Protein AF-Q9TV11-F1 (afdb_monomer)

Foldseek 3Di:
DVLLVVVLPDDDPLQQDKFFDLVPPPPPDDLLQSLQQLLVRLVCSLVPPVPNDPSSVVSSVVSCVSSVDHYDDPGPDIDGNNVSSVVVVVVD

Nearest PDB structures (foldseek):
  2b8y-assembly1_A  TM=9.421E-01  e=2.166E-07  Homo sapiens
  3bpn-assembly1_A  TM=9.233E-01  e=3.940E-07  Homo sapiens
  4ydy-assembly1_I  TM=9.083E-01  e=2.752E-07  Homo sapiens
  2cyk-assembly1_A  TM=8.974E-01  e=2.921E-07  Homo sapiens
  1itl-assembly1_A  TM=8.754E-01  e=1.606E-07  Homo sapiens

Secondary structure (DSSP, 8-state):
-HHHHHHHT--STTTT-EEE-GGGS-TT--HHHHHHHHHHHHHHHHHHSS---HHHHHHHHHHHHHH-S--------EEEHHHHHHHHHHH-

Solvent-accessible surface area (backbone atoms only — not comparable to full-atom values): 5341 Å² total; per-residue (Å²): 99,76,62,48,57,60,59,56,72,53,88,52,79,62,37,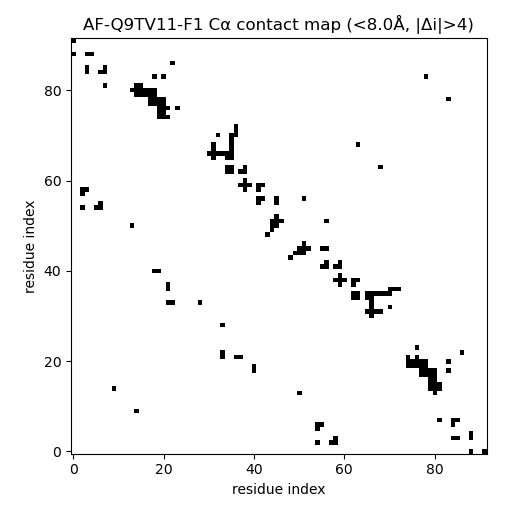65,37,79,36,70,41,64,84,75,56,66,95,83,63,51,67,40,56,47,28,22,45,50,20,52,53,43,50,49,41,46,71,72,64,78,56,61,42,74,58,52,57,48,50,23,54,52,27,41,64,66,21,72,56,88,72,87,83,84,68,80,52,68,38,34,40,42,60,50,45,51,53,52,53,76,76,96

Radius of gyration: 12.02 Å; Cα contacts (8 Å, |Δi|>4): 109; chains: 1; bounding box: 29×23×30 Å

Sequence (92 aa):
IKMLNILTARNDSCMELTVKDVFTAPKNTSDKEIFCRAATVLRQIYTHHNCSNRYLRGLYRNLSSMANKTCSMNEIKKSTLKDFLERLKAIM

InterPro domains:
  IPR001325 Interleukin-4/interleukin-13 [SM00190] (1-92)
  IPR002354 Interleukin-4 [PF00727] (1-92)
  IPR002354 Interleukin-4 [PR00431] (14-29)
  IPR002354 Interleukin-4 [PR00431] (31-49)
  IPR002354 Interleukin-4 [PR00431] (70-84)
  IPR002354 Interleukin-4 [PR00431] (85-92)
  IPR002354 Interleukin-4 [PTHR47401] (1-92)
  IPR009079 Four-helical cytokine-like, core [G3DSA:1.20.1250.10] (1-92)
  IPR009079 Four-helical cytokine-like, core [SSF47266] (1-92)

Mean predicted aligned error: 4.12 Å

pLDDT: mean 88.76, std 6.9, range [65.38, 95.44]

Structure (mmCIF, N/CA/C/O backbone):
data_AF-Q9TV11-F1
#
_entry.id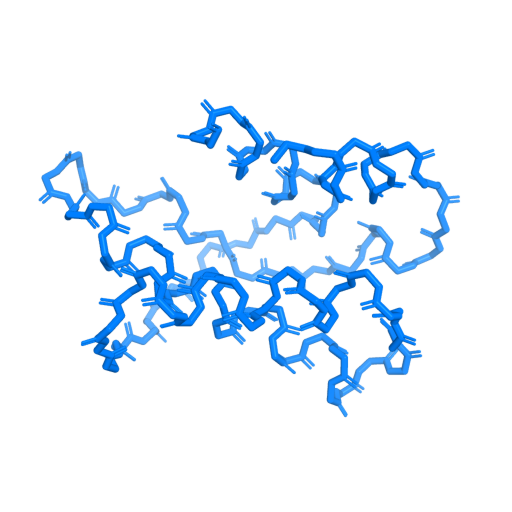   AF-Q9TV11-F1
#
loop_
_atom_site.group_PDB
_atom_site.id
_atom_site.type_symbol
_atom_site.label_atom_id
_atom_site.label_alt_id
_atom_site.label_comp_id
_atom_site.label_asym_id
_atom_site.label_entity_id
_atom_site.label_seq_id
_atom_site.pdbx_PDB_ins_code
_atom_site.Cartn_x
_atom_site.Cartn_y
_atom_site.Cartn_z
_atom_site.occupancy
_atom_site.B_iso_or_equiv
_atom_site.auth_seq_id
_atom_site.auth_comp_id
_atom_site.auth_asym_id
_atom_site.auth_atom_id
_atom_site.pdbx_PDB_model_num
ATOM 1 N N . ILE A 1 1 ? -8.446 -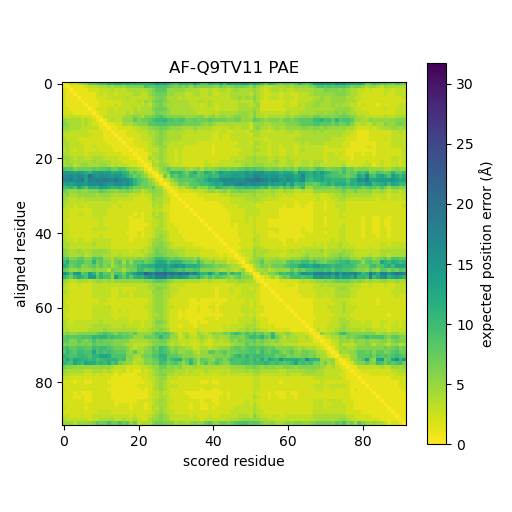6.727 -7.233 1.00 73.44 1 ILE A N 1
ATOM 2 C CA . ILE A 1 1 ? -7.800 -8.045 -7.465 1.00 73.44 1 ILE A CA 1
ATOM 3 C C . ILE A 1 1 ? -6.857 -8.076 -8.687 1.00 73.44 1 ILE A C 1
ATOM 5 O O . ILE A 1 1 ? -5.655 -8.033 -8.471 1.00 73.44 1 ILE A O 1
ATOM 9 N N . LYS A 1 2 ? -7.311 -8.074 -9.959 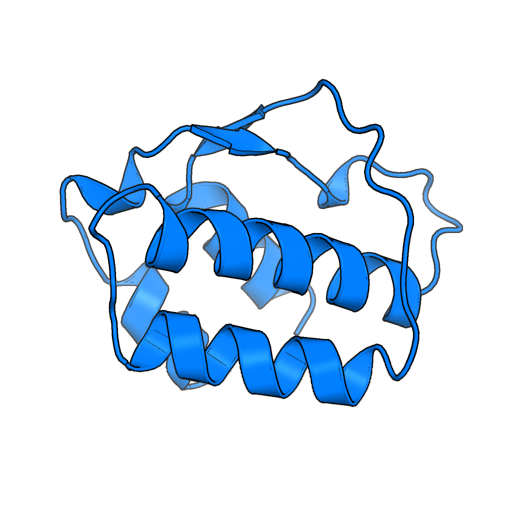1.00 85.25 2 LYS A N 1
ATOM 10 C CA . LYS A 1 2 ? -6.407 -8.269 -11.133 1.00 85.25 2 LYS A CA 1
ATOM 11 C C . LYS 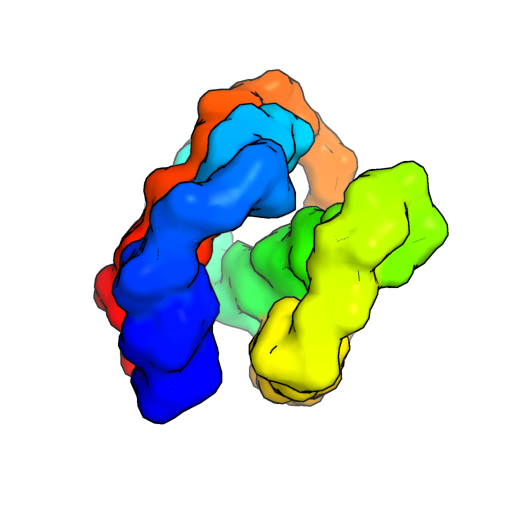A 1 2 ? -5.203 -7.307 -11.205 1.00 85.25 2 LYS A C 1
ATOM 13 O O . LYS A 1 2 ? -4.088 -7.756 -11.441 1.00 85.25 2 LYS A O 1
ATOM 18 N N . MET A 1 3 ? -5.403 -6.003 -10.976 1.00 87.31 3 MET A N 1
ATOM 19 C CA . MET A 1 3 ? -4.293 -5.029 -10.970 1.00 87.31 3 MET A CA 1
ATOM 20 C C . MET A 1 3 ? -3.311 -5.244 -9.816 1.00 87.31 3 MET A C 1
ATOM 22 O O . MET A 1 3 ? -2.113 -5.080 -10.013 1.00 87.31 3 MET A O 1
ATOM 26 N N . LEU A 1 4 ? -3.809 -5.628 -8.637 1.00 89.19 4 LEU A N 1
ATOM 27 C CA . LEU A 1 4 ? -2.964 -5.920 -7.481 1.00 89.19 4 LEU A CA 1
ATOM 28 C C . LEU A 1 4 ? -2.075 -7.132 -7.754 1.00 89.19 4 LEU A C 1
ATOM 30 O O . LEU A 1 4 ? -0.880 -7.042 -7.529 1.00 89.19 4 LEU A O 1
ATOM 34 N N . ASN A 1 5 ? -2.610 -8.193 -8.362 1.00 89.56 5 ASN A N 1
ATOM 35 C CA . ASN A 1 5 ? -1.808 -9.360 -8.747 1.00 89.56 5 ASN A CA 1
ATOM 36 C C . ASN A 1 5 ? -0.664 -9.003 -9.710 1.00 89.56 5 ASN A C 1
ATOM 38 O O . ASN A 1 5 ? 0.443 -9.504 -9.562 1.00 89.56 5 ASN A O 1
ATOM 42 N N . ILE A 1 6 ? -0.914 -8.119 -10.683 1.00 90.00 6 ILE A N 1
ATOM 43 C CA . ILE A 1 6 ? 0.130 -7.649 -11.609 1.00 90.00 6 ILE A CA 1
ATOM 44 C C . ILE A 1 6 ? 1.179 -6.812 -10.871 1.00 90.00 6 ILE A C 1
ATOM 46 O O . ILE A 1 6 ? 2.363 -6.892 -11.185 1.00 90.00 6 ILE A O 1
ATOM 50 N N . LEU A 1 7 ? 0.746 -5.971 -9.932 1.00 89.81 7 LEU A N 1
ATOM 51 C CA . LEU A 1 7 ? 1.637 -5.096 -9.181 1.00 89.81 7 LEU A CA 1
ATOM 52 C C . LEU A 1 7 ? 2.515 -5.874 -8.205 1.00 89.81 7 LEU A C 1
ATOM 54 O O . LEU A 1 7 ? 3.708 -5.605 -8.159 1.00 89.81 7 LEU A O 1
ATOM 58 N N . THR A 1 8 ? 1.960 -6.836 -7.470 1.00 90.31 8 THR A N 1
ATOM 59 C CA . THR A 1 8 ? 2.725 -7.573 -6.460 1.00 90.31 8 THR A CA 1
ATOM 60 C C . THR A 1 8 ? 3.641 -8.647 -7.043 1.00 90.31 8 THR A C 1
ATOM 62 O O . THR A 1 8 ? 4.631 -9.013 -6.418 1.00 90.31 8 THR A O 1
ATOM 65 N N . ALA A 1 9 ? 3.388 -9.088 -8.279 1.00 90.38 9 ALA A N 1
ATOM 66 C CA . ALA A 1 9 ? 4.312 -9.940 -9.029 1.00 90.38 9 ALA A CA 1
ATOM 67 C C . ALA A 1 9 ? 5.587 -9.206 -9.495 1.00 90.38 9 ALA A C 1
ATOM 69 O O . ALA A 1 9 ? 6.510 -9.838 -10.007 1.00 90.38 9 ALA A O 1
ATOM 70 N N . ARG A 1 10 ? 5.650 -7.873 -9.368 1.00 87.75 10 ARG A N 1
ATOM 71 C CA . ARG A 1 10 ? 6.837 -7.100 -9.743 1.00 87.75 10 ARG A CA 1
ATOM 72 C C . ARG A 1 10 ? 7.938 -7.241 -8.706 1.00 87.75 10 ARG A C 1
ATOM 74 O O . ARG A 1 10 ? 7.688 -7.354 -7.511 1.00 87.75 10 ARG A O 1
ATOM 81 N N . ASN A 1 11 ? 9.169 -7.146 -9.192 1.00 84.69 11 ASN A N 1
ATOM 82 C CA . ASN A 1 11 ? 10.368 -7.139 -8.368 1.00 84.69 11 ASN A CA 1
ATOM 83 C C . ASN A 1 11 ? 11.352 -6.080 -8.890 1.00 84.69 11 ASN A C 1
ATOM 85 O O . ASN A 1 11 ? 12.482 -6.387 -9.256 1.00 84.69 11 ASN A O 1
ATOM 89 N N . ASP A 1 12 ? 10.861 -4.847 -9.028 1.00 88.12 12 ASP A N 1
ATOM 90 C CA . ASP A 1 12 ? 11.638 -3.680 -9.453 1.00 88.12 12 ASP A CA 1
ATOM 91 C C . ASP A 1 12 ? 11.995 -2.792 -8.245 1.00 88.12 12 ASP A C 1
ATOM 93 O O . ASP A 1 12 ? 11.448 -2.956 -7.154 1.00 88.12 12 ASP A O 1
ATOM 97 N N . SER A 1 13 ? 12.907 -1.832 -8.425 1.00 90.12 13 SER A N 1
ATOM 98 C CA . SER A 1 13 ? 13.356 -0.941 -7.341 1.00 90.12 13 SER A CA 1
ATOM 99 C C . SER A 1 13 ? 12.233 -0.088 -6.738 1.00 90.12 13 SER A C 1
ATOM 101 O O . SER A 1 13 ? 12.359 0.382 -5.609 1.00 90.12 13 SER A O 1
ATOM 103 N N . CYS A 1 14 ? 11.111 0.086 -7.446 1.00 90.69 14 CYS A N 1
ATOM 104 C CA . CYS A 1 14 ? 9.948 0.783 -6.910 1.00 90.69 14 CYS A CA 1
ATOM 105 C C . CYS A 1 14 ? 9.265 -0.006 -5.789 1.00 90.69 14 CYS A C 1
ATOM 107 O O . CYS A 1 14 ? 8.651 0.603 -4.916 1.00 90.69 14 CYS A O 1
ATOM 109 N N . MET A 1 15 ? 9.366 -1.338 -5.794 1.00 92.50 15 MET A N 1
ATOM 110 C CA . MET A 1 15 ? 8.766 -2.199 -4.768 1.00 92.50 15 MET A CA 1
ATOM 111 C C . MET A 1 15 ? 9.434 -2.042 -3.396 1.00 92.50 15 MET A C 1
ATOM 113 O O . MET A 1 15 ? 8.765 -2.211 -2.378 1.00 92.50 15 MET A O 1
ATOM 117 N N . GLU A 1 16 ? 10.700 -1.622 -3.374 1.00 93.81 16 GLU A N 1
ATOM 118 C CA . GLU A 1 16 ? 11.480 -1.359 -2.157 1.00 93.81 16 GLU A CA 1
ATOM 119 C C . GLU A 1 16 ? 11.247 0.048 -1.579 1.00 93.81 16 GLU A C 1
ATOM 121 O O . GLU A 1 16 ? 11.755 0.382 -0.505 1.00 93.81 16 GLU A O 1
ATOM 126 N N . LEU A 1 17 ? 10.469 0.902 -2.260 1.00 93.56 17 LEU A N 1
ATOM 127 C CA . LEU A 1 17 ? 10.180 2.244 -1.762 1.00 93.56 17 LEU A CA 1
ATOM 128 C C . LEU A 1 17 ? 9.489 2.179 -0.408 1.00 93.56 17 LEU A C 1
ATOM 130 O O . LEU A 1 17 ? 8.473 1.507 -0.228 1.00 93.56 17 LEU A O 1
ATOM 134 N N . THR A 1 18 ? 10.014 2.953 0.533 1.00 94.62 18 THR A N 1
ATOM 135 C CA . THR A 1 18 ? 9.398 3.091 1.840 1.00 94.62 18 THR A CA 1
ATOM 136 C C . THR A 1 18 ? 8.147 3.964 1.755 1.00 94.62 18 THR A C 1
ATOM 138 O O . THR A 1 18 ? 8.207 5.137 1.388 1.00 94.62 18 THR A O 1
ATOM 141 N N . VAL A 1 19 ? 7.012 3.405 2.159 1.00 93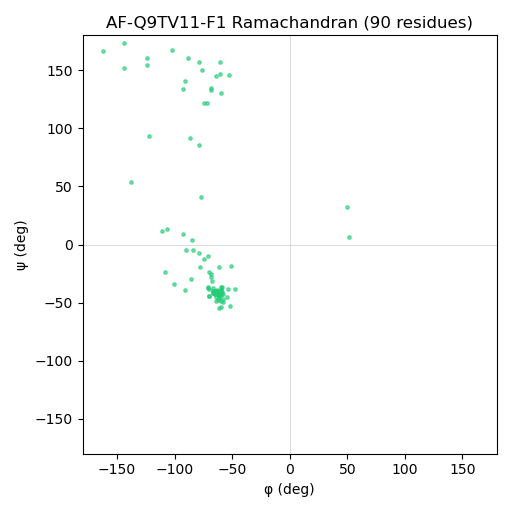.81 19 VAL A N 1
ATOM 142 C CA . VAL A 1 19 ? 5.699 4.055 2.163 1.00 93.81 19 VAL A CA 1
ATOM 143 C C . VAL A 1 19 ? 5.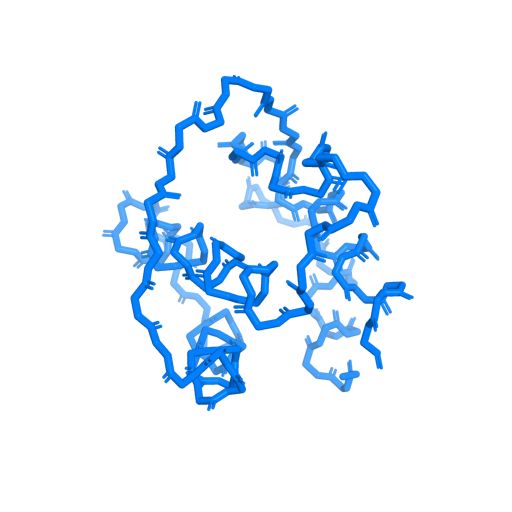086 4.014 3.557 1.00 93.81 19 VAL A C 1
ATOM 145 O O . VAL A 1 19 ? 5.487 3.212 4.399 1.00 93.81 19 VAL A O 1
ATOM 148 N N . LYS A 1 20 ? 4.105 4.876 3.831 1.00 93.12 20 LYS A N 1
ATOM 149 C CA . LYS A 1 20 ? 3.387 4.849 5.112 1.00 93.12 20 LYS A CA 1
ATOM 150 C C . LYS A 1 20 ? 2.524 3.589 5.228 1.00 93.12 20 LYS A C 1
ATOM 152 O O . LYS A 1 20 ? 1.797 3.252 4.296 1.00 93.12 20 LYS A O 1
ATOM 157 N N . ASP A 1 21 ? 2.576 2.926 6.382 1.00 91.94 21 ASP A N 1
ATOM 158 C CA . ASP A 1 21 ? 1.751 1.748 6.675 1.00 91.94 21 ASP A CA 1
ATOM 159 C C . ASP A 1 21 ? 0.385 2.172 7.238 1.00 91.94 21 ASP A C 1
ATOM 161 O O . ASP A 1 21 ? 0.202 2.353 8.446 1.00 91.94 21 ASP A O 1
ATOM 165 N N . VAL A 1 22 ? -0.580 2.328 6.332 1.00 90.50 22 VAL A N 1
ATOM 166 C CA . VAL A 1 22 ? -1.954 2.770 6.634 1.00 90.50 22 VAL A CA 1
ATOM 167 C C . VAL A 1 22 ? -2.843 1.662 7.205 1.00 90.50 22 VAL A C 1
ATOM 169 O O . VAL A 1 22 ? -3.954 1.940 7.649 1.00 90.50 22 VAL A O 1
ATOM 172 N N . PHE A 1 23 ? -2.363 0.415 7.226 1.00 88.69 23 PHE A N 1
ATOM 173 C CA . PHE A 1 23 ? -3.125 -0.746 7.699 1.00 88.69 23 PHE A CA 1
ATOM 174 C C . PHE A 1 23 ? -2.946 -1.003 9.199 1.00 88.69 23 PHE A C 1
ATOM 176 O O . PHE A 1 23 ? -3.604 -1.867 9.766 1.00 88.69 23 PHE A O 1
ATOM 183 N N . THR A 1 24 ? -2.073 -0.237 9.860 1.00 79.62 24 THR A N 1
ATOM 184 C CA . THR A 1 24 ? -1.853 -0.304 11.316 1.00 79.62 24 THR A CA 1
ATOM 185 C C . THR A 1 24 ? -2.830 0.548 12.127 1.00 79.62 24 THR A C 1
ATOM 187 O O . THR A 1 24 ? -2.696 0.642 13.349 1.00 79.62 24 THR A O 1
ATOM 190 N N . ALA A 1 25 ? -3.803 1.178 11.461 1.00 70.00 25 ALA A N 1
ATOM 191 C CA . ALA A 1 25 ? -4.854 1.949 12.107 1.00 70.00 25 ALA A CA 1
ATOM 192 C C . ALA A 1 25 ? -5.698 1.065 13.059 1.00 70.00 25 ALA A C 1
ATOM 194 O O . ALA A 1 25 ? -5.738 -0.157 12.897 1.00 70.00 25 ALA A O 1
ATOM 195 N N . PRO A 1 26 ? -6.375 1.650 14.068 1.00 69.94 26 PRO A N 1
ATOM 196 C CA . PRO A 1 26 ? -7.192 0.892 15.015 1.00 69.94 26 PRO A CA 1
ATOM 197 C C . PRO A 1 26 ? -8.210 -0.007 14.303 1.00 69.94 26 PRO A C 1
ATOM 199 O O . PRO A 1 26 ? -8.769 0.401 13.283 1.00 69.94 26 PRO A O 1
ATOM 202 N N . LYS A 1 27 ? -8.510 -1.184 14.875 1.00 65.38 27 LYS A N 1
ATOM 203 C CA . LYS A 1 27 ? -9.430 -2.200 14.309 1.00 65.38 27 LYS A CA 1
ATOM 204 C C . LYS A 1 27 ? -10.812 -1.667 13.891 1.00 65.38 27 LYS A C 1
ATOM 206 O O . LYS A 1 27 ? -11.480 -2.307 13.094 1.00 65.38 27 LYS A O 1
ATOM 211 N N . ASN A 1 28 ? -11.220 -0.501 14.393 1.00 69.62 28 ASN A N 1
ATOM 212 C CA . ASN A 1 28 ? -12.511 0.131 14.104 1.00 69.62 28 ASN A CA 1
ATOM 213 C C . ASN A 1 28 ? -12.457 1.124 12.924 1.00 69.62 28 ASN A C 1
ATOM 215 O O . ASN A 1 28 ? -13.396 1.891 12.710 1.00 69.62 28 ASN A O 1
ATOM 219 N N . THR A 1 29 ? -11.349 1.175 12.183 1.00 80.81 29 THR A N 1
ATOM 220 C CA . THR A 1 29 ? -11.208 2.061 11.023 1.00 80.81 29 THR A CA 1
ATOM 221 C C . THR A 1 29 ? -12.063 1.537 9.874 1.00 80.81 29 THR A C 1
ATOM 223 O O . THR A 1 29 ? -11.868 0.416 9.424 1.00 80.81 29 THR A O 1
ATOM 226 N N . SER A 1 30 ? -13.004 2.347 9.382 1.00 87.75 30 SER A N 1
ATOM 227 C CA . SER A 1 30 ? -13.865 1.956 8.256 1.00 87.75 30 SER A CA 1
ATOM 228 C C . SER A 1 30 ? -13.056 1.667 6.985 1.00 87.75 30 SER A C 1
ATOM 230 O O . SER A 1 30 ? -12.117 2.412 6.692 1.00 87.75 30 SER A O 1
ATOM 232 N N . ASP A 1 31 ? -13.506 0.727 6.154 1.00 89.06 31 ASP A N 1
ATOM 233 C CA . ASP A 1 31 ? -12.873 0.413 4.862 1.00 89.06 31 ASP A CA 1
ATOM 234 C C . ASP A 1 31 ? -12.697 1.648 3.969 1.00 89.06 31 ASP A C 1
ATOM 236 O O . ASP A 1 31 ? -11.653 1.840 3.351 1.00 89.06 31 ASP A O 1
ATOM 240 N N . LYS A 1 32 ? -13.674 2.567 3.968 1.00 91.88 32 LYS A N 1
ATOM 241 C CA . LYS A 1 32 ? -13.588 3.837 3.223 1.00 91.88 32 LYS A CA 1
ATOM 242 C C . LYS A 1 32 ? -12.402 4.703 3.653 1.00 91.88 32 LYS A C 1
ATOM 244 O O . LYS A 1 32 ? -11.796 5.378 2.825 1.00 91.88 32 LYS A O 1
ATOM 249 N N . GLU A 1 33 ? -12.080 4.709 4.945 1.00 91.94 33 GLU A N 1
ATOM 250 C CA . GLU A 1 33 ? -10.912 5.418 5.477 1.00 91.94 33 GLU A CA 1
ATOM 251 C C . GLU A 1 33 ? -9.616 4.723 5.044 1.00 91.94 33 GLU A C 1
ATOM 253 O O . GLU A 1 33 ? -8.704 5.395 4.564 1.00 91.94 33 GLU A O 1
ATOM 258 N N . ILE A 1 34 ? -9.564 3.388 5.126 1.00 92.00 34 ILE A N 1
ATOM 259 C CA . ILE A 1 34 ? -8.414 2.592 4.670 1.00 92.00 34 ILE A CA 1
ATOM 260 C C . ILE A 1 34 ? -8.148 2.848 3.183 1.00 92.00 34 ILE A C 1
ATOM 262 O O . ILE A 1 34 ? -7.025 3.185 2.806 1.00 92.00 34 ILE A O 1
ATOM 266 N N . PHE A 1 35 ? -9.177 2.767 2.337 1.00 94.19 35 PHE A N 1
ATOM 267 C CA . PHE A 1 35 ? -9.051 3.012 0.900 1.00 94.19 35 PHE A CA 1
ATOM 268 C C . PHE A 1 35 ? -8.621 4.442 0.590 1.00 94.19 35 PHE A C 1
ATOM 270 O O . PHE A 1 35 ? -7.774 4.643 -0.281 1.00 94.19 35 PHE A O 1
ATOM 277 N N . CYS A 1 36 ? -9.133 5.433 1.323 1.00 95.25 36 CYS A N 1
ATOM 278 C CA . CYS A 1 36 ? -8.709 6.815 1.136 1.00 95.25 36 CYS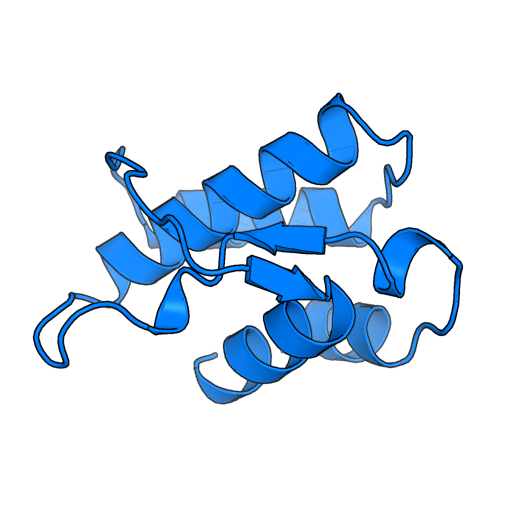 A CA 1
ATOM 279 C C . CYS A 1 36 ? -7.215 7.000 1.442 1.00 95.25 36 CYS A C 1
ATOM 281 O O . CYS A 1 36 ? -6.470 7.596 0.654 1.00 95.25 36 CYS A O 1
ATOM 283 N N . ARG A 1 37 ? -6.754 6.466 2.579 1.00 94.25 37 ARG A N 1
ATOM 284 C CA . ARG A 1 37 ? -5.351 6.579 2.995 1.00 94.25 37 ARG A CA 1
ATOM 285 C C . ARG A 1 37 ? -4.439 5.814 2.044 1.00 94.25 37 ARG A C 1
ATOM 287 O O . ARG A 1 37 ? -3.420 6.347 1.608 1.00 94.25 37 ARG A O 1
ATOM 294 N N . ALA A 1 38 ? -4.849 4.616 1.631 1.00 94.62 38 ALA A N 1
ATOM 295 C CA . ALA A 1 38 ? -4.120 3.829 0.649 1.00 94.62 38 ALA A CA 1
ATOM 296 C C . ALA A 1 38 ? -4.015 4.548 -0.707 1.00 94.62 38 ALA A C 1
ATOM 298 O O . ALA A 1 38 ? -2.935 4.603 -1.297 1.00 94.62 38 ALA A O 1
ATOM 299 N N . ALA A 1 39 ? -5.096 5.178 -1.178 1.00 95.31 39 ALA A N 1
ATOM 300 C CA . ALA A 1 39 ? -5.066 6.005 -2.382 1.00 95.31 39 ALA A CA 1
ATOM 301 C C . ALA A 1 39 ? -4.086 7.183 -2.241 1.00 95.31 39 ALA A C 1
ATOM 303 O O . ALA A 1 39 ? -3.329 7.477 -3.166 1.00 95.31 39 ALA A O 1
ATOM 304 N N . THR A 1 40 ? -4.047 7.827 -1.074 1.00 94.50 40 THR A N 1
ATOM 305 C CA . THR A 1 40 ? -3.116 8.931 -0.797 1.00 94.50 40 THR A CA 1
ATOM 306 C C . THR A 1 40 ? -1.657 8.481 -0.902 1.00 94.50 40 THR A C 1
ATOM 308 O O . THR A 1 40 ? -0.862 9.153 -1.562 1.00 94.50 40 THR A O 1
ATOM 311 N N . VAL A 1 41 ? -1.317 7.314 -0.347 1.00 94.06 41 VAL A N 1
ATOM 312 C CA . VAL A 1 41 ? 0.020 6.712 -0.484 1.00 94.06 41 VAL A CA 1
ATOM 313 C C . VAL A 1 41 ? 0.359 6.450 -1.954 1.00 94.06 41 VAL A C 1
ATOM 315 O O . VAL A 1 41 ? 1.407 6.882 -2.433 1.00 94.06 41 VAL A O 1
ATOM 318 N N . LEU A 1 42 ? -0.544 5.818 -2.712 1.00 93.81 42 LEU A N 1
ATOM 319 C CA . LEU A 1 42 ? -0.319 5.551 -4.139 1.00 93.81 42 LEU A CA 1
ATOM 320 C C . LEU A 1 42 ? -0.103 6.838 -4.944 1.00 93.81 42 LEU A C 1
ATOM 322 O O . LEU A 1 42 ? 0.769 6.876 -5.815 1.00 93.81 42 LEU A O 1
ATOM 326 N N . ARG A 1 43 ? -0.856 7.901 -4.626 1.00 92.62 43 ARG A N 1
ATOM 327 C CA . ARG A 1 43 ? -0.698 9.226 -5.237 1.00 92.62 43 ARG A CA 1
ATOM 328 C C . ARG A 1 43 ? 0.689 9.801 -5.018 1.00 92.62 43 ARG A C 1
ATOM 330 O O . ARG A 1 43 ? 1.273 10.321 -5.968 1.00 92.62 43 ARG A O 1
ATOM 337 N N . GLN A 1 44 ? 1.226 9.689 -3.806 1.00 91.25 44 GLN A N 1
ATOM 338 C CA . GLN A 1 44 ? 2.572 10.169 -3.501 1.00 91.25 44 GLN A CA 1
ATOM 339 C C . GLN A 1 44 ? 3.628 9.445 -4.343 1.00 91.25 44 GLN A C 1
ATOM 341 O O . GLN A 1 44 ? 4.497 10.089 -4.926 1.00 91.25 44 GLN A O 1
ATOM 346 N N . ILE A 1 45 ? 3.506 8.126 -4.500 1.00 90.94 45 ILE A N 1
ATOM 347 C CA . ILE A 1 45 ? 4.487 7.312 -5.231 1.00 90.94 45 ILE A CA 1
ATOM 348 C C . ILE A 1 45 ? 4.592 7.730 -6.695 1.00 90.94 45 ILE A C 1
ATOM 350 O O . ILE A 1 45 ? 5.682 8.057 -7.167 1.00 90.94 45 ILE A O 1
ATOM 354 N N . TYR A 1 46 ? 3.473 7.749 -7.427 1.00 85.38 46 TYR A N 1
ATOM 355 C CA . TYR A 1 46 ? 3.532 8.062 -8.858 1.00 85.38 46 TYR A CA 1
ATOM 356 C C . TYR A 1 46 ? 3.759 9.554 -9.144 1.00 85.38 46 TYR A C 1
ATOM 358 O O . TYR A 1 46 ? 4.024 9.895 -10.297 1.00 85.38 46 TYR A O 1
ATOM 366 N N . THR A 1 47 ? 3.629 10.429 -8.138 1.00 87.19 47 THR A N 1
ATOM 367 C CA . THR A 1 47 ? 3.882 11.875 -8.269 1.00 87.19 47 THR A CA 1
ATOM 368 C C . THR A 1 47 ? 5.334 12.231 -7.944 1.00 87.19 47 THR A C 1
ATOM 370 O O . THR A 1 47 ? 5.903 13.075 -8.626 1.00 87.19 47 THR A O 1
ATOM 373 N N . HIS A 1 48 ? 5.943 11.596 -6.935 1.00 84.94 48 HIS A N 1
ATOM 374 C CA . HIS A 1 48 ? 7.248 12.014 -6.405 1.00 84.94 48 HIS A CA 1
ATOM 375 C C . HIS A 1 48 ? 8.411 11.077 -6.742 1.00 84.94 48 HIS A C 1
ATOM 377 O O . HIS A 1 48 ? 9.552 11.525 -6.747 1.00 84.94 48 HIS A O 1
ATOM 383 N N . HIS A 1 49 ? 8.162 9.796 -7.023 1.00 78.06 49 HIS A N 1
ATOM 384 C CA . HIS A 1 49 ? 9.236 8.797 -7.087 1.00 78.06 49 HIS A CA 1
ATOM 385 C C . HIS A 1 49 ? 9.525 8.262 -8.492 1.00 78.06 49 HIS A C 1
ATOM 387 O O . HIS A 1 49 ? 10.198 7.246 -8.619 1.00 78.06 49 HIS A O 1
ATOM 393 N N . ASN A 1 50 ? 8.992 8.879 -9.556 1.00 76.06 50 ASN A N 1
ATOM 394 C CA . ASN A 1 50 ? 9.085 8.402 -10.951 1.00 76.06 50 ASN A CA 1
ATOM 395 C C . ASN A 1 50 ? 8.673 6.931 -11.183 1.00 76.06 50 ASN A C 1
ATOM 397 O O . ASN A 1 50 ? 8.700 6.443 -12.309 1.00 76.06 50 ASN A O 1
ATOM 401 N N . CYS A 1 51 ? 8.150 6.256 -10.160 1.00 80.25 51 CYS A N 1
ATOM 402 C CA . CYS A 1 51 ? 7.548 4.930 -10.192 1.00 80.25 51 CYS A CA 1
ATOM 403 C C . CYS A 1 51 ? 6.133 4.976 -10.777 1.00 80.25 51 CYS A C 1
ATOM 405 O O . CYS A 1 51 ? 5.191 4.353 -10.285 1.00 80.25 51 CYS A O 1
ATOM 407 N N . SER A 1 52 ? 5.957 5.774 -11.832 1.00 69.44 52 SER A N 1
ATOM 408 C CA . SER A 1 52 ? 4.671 6.024 -12.462 1.00 69.44 52 SER A CA 1
ATOM 409 C C . SER A 1 52 ? 4.291 4.855 -13.359 1.00 69.44 52 SER A C 1
ATOM 411 O O . SER A 1 52 ? 4.486 4.860 -14.571 1.00 69.44 52 SER A O 1
ATOM 413 N N . ASN A 1 53 ? 3.677 3.854 -12.746 1.00 77.69 53 ASN A N 1
ATOM 414 C CA . ASN A 1 53 ? 3.076 2.737 -13.444 1.00 77.69 53 ASN A CA 1
ATOM 415 C C . ASN A 1 53 ? 1.585 3.010 -13.714 1.00 77.69 53 ASN A C 1
ATOM 417 O O . ASN A 1 53 ? 0.839 3.388 -12.805 1.00 77.69 53 ASN A O 1
ATOM 421 N N . ARG A 1 54 ? 1.121 2.747 -14.946 1.00 87.44 54 ARG A N 1
ATOM 422 C CA . ARG A 1 54 ? -0.307 2.758 -15.323 1.00 87.44 54 ARG A CA 1
ATOM 423 C C . ARG A 1 54 ? -1.171 1.978 -14.325 1.00 87.44 54 ARG A C 1
ATOM 425 O O . ARG A 1 54 ? -2.267 2.428 -14.001 1.00 87.44 54 ARG A O 1
ATOM 432 N N . TYR A 1 55 ? -0.671 0.856 -13.809 1.00 89.25 55 TYR A N 1
ATOM 433 C CA . TYR A 1 55 ? -1.375 0.035 -12.824 1.00 89.25 55 TYR A CA 1
ATOM 434 C C . TYR A 1 55 ? -1.485 0.708 -11.447 1.00 89.25 55 TYR A C 1
ATOM 436 O O . TYR A 1 55 ? -2.552 0.639 -10.847 1.00 89.25 55 TYR A O 1
ATOM 444 N N . LEU A 1 56 ? -0.454 1.421 -10.969 1.00 90.44 56 LEU A N 1
ATOM 445 C CA . LEU A 1 56 ? -0.529 2.181 -9.708 1.00 90.44 56 LEU A CA 1
ATOM 446 C C . LEU A 1 56 ? -1.515 3.349 -9.824 1.00 90.44 56 LEU A C 1
ATOM 448 O O . LEU A 1 56 ? -2.329 3.561 -8.929 1.00 90.44 56 LEU A O 1
ATOM 452 N N . ARG A 1 57 ? -1.504 4.065 -10.958 1.00 90.69 57 ARG A N 1
ATOM 453 C CA . ARG A 1 57 ? -2.482 5.133 -11.234 1.00 90.69 57 ARG A CA 1
ATOM 454 C C . ARG A 1 57 ? -3.911 4.594 -11.337 1.00 90.69 57 ARG A C 1
ATOM 456 O O . ARG A 1 57 ? -4.840 5.233 -10.851 1.00 90.69 57 ARG A O 1
ATOM 463 N N . GLY A 1 58 ? -4.095 3.434 -11.968 1.00 92.38 58 GLY A N 1
ATOM 464 C CA . GLY A 1 58 ? -5.392 2.757 -12.041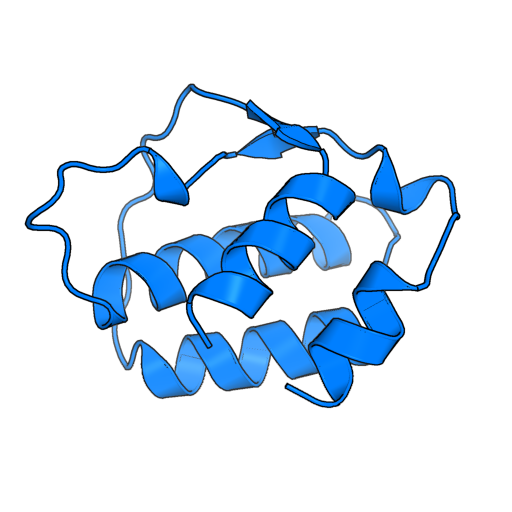 1.00 92.38 58 GLY A CA 1
ATOM 465 C C . GLY A 1 58 ? -5.892 2.322 -10.664 1.00 92.38 58 GLY A C 1
ATOM 466 O O . GLY A 1 58 ? -7.041 2.583 -10.317 1.00 92.38 58 GLY A O 1
ATOM 467 N N . LEU A 1 59 ? -5.013 1.730 -9.852 1.00 93.38 59 LEU A N 1
ATOM 468 C CA . LEU A 1 59 ? -5.332 1.331 -8.484 1.00 93.38 59 LEU A CA 1
ATOM 469 C C . LEU A 1 59 ? -5.710 2.539 -7.617 1.00 93.38 59 LEU A C 1
ATOM 471 O O . LEU A 1 59 ? -6.731 2.490 -6.939 1.00 93.38 59 LEU A O 1
ATOM 475 N N . TYR A 1 60 ? -4.959 3.641 -7.711 1.00 93.94 60 TYR A N 1
ATOM 476 C CA . TYR A 1 60 ? -5.304 4.909 -7.066 1.00 93.94 60 TYR A CA 1
ATOM 477 C C . TYR A 1 60 ? -6.733 5.350 -7.403 1.00 93.94 60 TYR A C 1
ATOM 479 O O . TYR A 1 60 ? -7.527 5.574 -6.495 1.00 93.94 60 TYR A O 1
ATOM 487 N N . ARG A 1 61 ? -7.089 5.416 -8.695 1.00 93.81 61 ARG A N 1
ATOM 488 C CA . ARG A 1 61 ? -8.430 5.849 -9.130 1.00 93.81 61 ARG A CA 1
ATOM 489 C C . ARG A 1 61 ? -9.534 4.971 -8.542 1.00 93.81 61 ARG A C 1
ATOM 491 O O . ARG A 1 61 ? -10.539 5.500 -8.075 1.00 93.81 61 ARG A O 1
ATOM 498 N N . ASN A 1 62 ? -9.329 3.654 -8.522 1.00 93.88 62 ASN A N 1
ATOM 499 C CA . ASN A 1 62 ? -10.300 2.715 -7.962 1.00 93.88 62 ASN A CA 1
ATOM 500 C C . ASN A 1 62 ? -10.491 2.925 -6.457 1.00 93.88 62 ASN A C 1
ATOM 502 O O . ASN A 1 62 ? -11.624 3.047 -5.999 1.00 93.88 62 ASN A O 1
ATOM 506 N N . LEU A 1 63 ? -9.397 3.014 -5.697 1.00 94.69 63 LEU A N 1
ATOM 507 C CA . LEU A 1 63 ? -9.465 3.225 -4.251 1.00 94.69 63 LEU A CA 1
ATOM 508 C C . LEU A 1 63 ? -10.062 4.589 -3.899 1.00 94.69 63 LEU A C 1
ATOM 510 O O . LEU A 1 63 ? -10.894 4.671 -3.001 1.00 94.69 63 LEU A O 1
ATOM 514 N N . SER A 1 64 ? -9.703 5.649 -4.630 1.00 94.44 64 SER A N 1
ATOM 515 C CA . SER A 1 64 ? -10.303 6.977 -4.452 1.00 94.44 64 SER A CA 1
ATOM 516 C C . SER A 1 64 ? -11.813 6.958 -4.688 1.00 94.44 64 SER A C 1
ATOM 518 O O . SER A 1 64 ? -12.558 7.551 -3.911 1.00 94.44 64 SER A O 1
ATOM 520 N N . SER A 1 65 ? -12.274 6.240 -5.717 1.00 94.19 65 SER A N 1
ATOM 521 C CA . SER A 1 65 ? -13.706 6.074 -5.983 1.00 94.19 65 SER A CA 1
ATOM 522 C C . SER A 1 65 ? -14.417 5.292 -4.875 1.00 94.19 65 SER A C 1
ATOM 524 O O . SER A 1 65 ? -15.535 5.641 -4.513 1.00 94.19 65 SER A O 1
ATOM 526 N N . MET A 1 66 ? -13.787 4.245 -4.330 1.00 93.81 66 MET A N 1
ATOM 527 C CA . MET A 1 66 ? -14.354 3.430 -3.244 1.00 93.81 66 MET A CA 1
ATOM 528 C C . MET A 1 66 ? -14.392 4.176 -1.908 1.00 93.81 66 MET A C 1
ATOM 530 O O . MET A 1 66 ? -15.339 4.027 -1.137 1.00 93.81 66 MET A O 1
ATOM 534 N N . ALA A 1 67 ? -13.379 4.998 -1.637 1.00 94.31 67 ALA A N 1
ATOM 535 C CA . ALA A 1 67 ? -13.336 5.854 -0.463 1.00 94.31 67 ALA A CA 1
ATOM 536 C C . ALA A 1 67 ? -14.498 6.855 -0.449 1.00 94.31 67 ALA A C 1
ATOM 538 O O . ALA A 1 67 ? -15.149 7.027 0.583 1.00 94.31 67 ALA A O 1
ATOM 539 N N . ASN A 1 68 ? -14.749 7.503 -1.594 1.00 92.25 68 ASN A N 1
ATOM 540 C CA . ASN A 1 68 ? -15.762 8.548 -1.772 1.00 92.25 68 ASN A CA 1
ATOM 541 C C . ASN A 1 68 ? -15.694 9.664 -0.704 1.00 92.25 68 ASN A C 1
ATOM 543 O O . ASN A 1 68 ? -16.712 10.205 -0.276 1.00 92.25 68 ASN A O 1
ATOM 547 N N . LYS A 1 69 ? -14.486 9.957 -0.212 1.00 89.69 69 LYS A N 1
ATOM 548 C CA . LYS A 1 69 ? -14.201 11.014 0.764 1.00 89.69 69 LYS A CA 1
ATOM 549 C C . LYS A 1 69 ? -12.715 11.365 0.763 1.00 89.69 69 LYS A C 1
ATOM 551 O O . LYS A 1 69 ? -11.895 10.611 0.237 1.00 89.69 69 LYS A O 1
ATOM 556 N N . THR A 1 70 ? -12.372 12.483 1.393 1.00 88.62 70 THR A N 1
ATOM 557 C CA . THR A 1 70 ? -10.996 12.808 1.784 1.00 88.62 70 THR A CA 1
ATOM 558 C C . THR A 1 70 ? -10.687 12.237 3.170 1.00 88.62 70 THR A C 1
ATOM 560 O O . THR A 1 70 ? -11.585 11.896 3.941 1.00 88.62 70 THR A O 1
ATOM 563 N N . CYS A 1 71 ? -9.402 12.101 3.481 1.00 89.44 71 CYS A N 1
ATOM 564 C CA . CYS A 1 71 ? -8.910 11.560 4.743 1.00 89.44 71 CYS A CA 1
ATOM 565 C C . CYS A 1 71 ? -7.641 12.296 5.158 1.00 89.44 71 CYS A C 1
ATOM 567 O O . CYS A 1 71 ? -6.874 12.774 4.318 1.00 89.44 71 CYS A O 1
ATOM 569 N N . SER A 1 72 ? -7.417 12.342 6.465 1.00 84.94 72 SER A N 1
ATOM 570 C CA . SER A 1 72 ? -6.177 12.841 7.053 1.00 84.94 72 SER A CA 1
ATOM 571 C C . SER A 1 72 ? -5.195 11.686 7.233 1.00 84.94 72 SER A C 1
ATOM 573 O O . SER A 1 72 ? -5.593 10.584 7.609 1.00 84.94 72 SER A O 1
ATOM 575 N N . MET A 1 73 ? -3.912 11.939 6.973 1.00 80.12 73 MET A N 1
ATOM 576 C CA . MET A 1 73 ? -2.866 10.912 6.980 1.00 80.12 73 MET A CA 1
ATOM 577 C C . MET A 1 73 ? -1.759 11.269 7.981 1.00 80.12 73 MET A C 1
ATOM 579 O O . MET A 1 73 ? -0.795 11.963 7.641 1.00 80.12 73 MET A O 1
ATOM 583 N N . ASN A 1 74 ? -1.882 10.764 9.209 1.00 80.25 74 ASN A N 1
ATOM 584 C CA . ASN A 1 74 ? -0.965 11.043 10.323 1.00 80.25 74 ASN A CA 1
ATOM 585 C C . ASN A 1 74 ? -0.048 9.853 10.662 1.00 80.25 74 ASN A C 1
ATOM 587 O O . ASN A 1 74 ? 0.591 9.827 11.709 1.00 80.25 74 ASN A O 1
ATOM 591 N N . GLU A 1 75 ? 0.027 8.850 9.788 1.00 80.19 75 GLU A N 1
ATOM 592 C CA . GLU A 1 75 ? 0.780 7.625 10.034 1.00 80.19 75 GLU A CA 1
ATOM 593 C C . GLU A 1 75 ? 2.287 7.886 10.048 1.00 80.19 75 GLU A C 1
ATOM 595 O O . GLU A 1 75 ? 2.838 8.534 9.147 1.00 80.19 75 GLU A O 1
ATOM 600 N N . ILE A 1 76 ? 2.931 7.337 11.081 1.00 81.19 76 ILE A N 1
ATOM 601 C CA . ILE A 1 76 ? 4.379 7.403 11.318 1.00 81.19 76 ILE A CA 1
ATOM 602 C C . ILE A 1 76 ? 5.052 6.093 10.893 1.00 81.19 76 ILE A C 1
ATOM 604 O O . ILE A 1 76 ? 6.178 6.104 10.395 1.00 81.19 76 ILE A O 1
ATOM 608 N N . LYS A 1 77 ? 4.355 4.960 11.065 1.00 90.06 77 LYS A N 1
ATOM 609 C CA . LYS A 1 77 ? 4.861 3.640 10.678 1.00 90.06 77 LYS A CA 1
ATOM 610 C C . LYS A 1 77 ? 5.046 3.559 9.170 1.00 90.06 77 LYS A C 1
ATOM 612 O O . LYS A 1 77 ? 4.268 4.121 8.395 1.00 90.06 77 LYS A O 1
ATOM 617 N N . LYS A 1 78 ? 6.085 2.836 8.771 1.00 93.12 78 LYS A N 1
ATOM 618 C CA . LYS A 1 78 ? 6.485 2.664 7.382 1.00 93.12 78 LYS A CA 1
ATOM 619 C C . LYS A 1 78 ? 6.550 1.180 7.017 1.00 93.12 78 LYS A C 1
ATOM 621 O O . LYS A 1 78 ? 6.751 0.341 7.888 1.00 93.12 78 LYS A O 1
ATOM 626 N N . SER A 1 79 ? 6.386 0.890 5.735 1.00 95.19 79 SER A N 1
ATOM 627 C CA . SER A 1 79 ? 6.498 -0.435 5.110 1.00 95.19 79 SER A CA 1
ATOM 628 C C . SER A 1 79 ? 7.124 -0.288 3.721 1.00 95.19 79 SER A C 1
ATOM 630 O O . SER A 1 79 ? 7.331 0.840 3.267 1.00 95.19 79 SER A O 1
ATOM 632 N N . THR A 1 80 ? 7.429 -1.391 3.041 1.00 95.44 80 THR A N 1
ATOM 633 C CA . THR A 1 80 ? 7.779 -1.345 1.613 1.00 95.44 80 THR A CA 1
ATOM 634 C C . THR A 1 80 ? 6.515 -1.209 0.760 1.00 95.44 80 THR A C 1
ATOM 636 O O . THR A 1 80 ? 5.418 -1.581 1.188 1.00 95.44 80 THR A O 1
ATOM 639 N N . LEU A 1 81 ? 6.642 -0.697 -0.467 1.00 94.75 81 LEU A N 1
ATOM 640 C CA . LEU A 1 81 ? 5.528 -0.676 -1.416 1.00 94.75 81 LEU A CA 1
ATOM 641 C C . LEU A 1 81 ? 5.017 -2.096 -1.701 1.00 94.75 81 LEU A C 1
ATOM 643 O O . LEU A 1 81 ? 3.809 -2.297 -1.833 1.00 94.75 81 LEU A O 1
ATOM 647 N N . LYS A 1 82 ? 5.913 -3.084 -1.757 1.00 94.94 82 LYS A N 1
ATOM 648 C CA . LYS A 1 82 ? 5.545 -4.491 -1.947 1.00 94.94 82 LYS A CA 1
ATOM 649 C C . LYS A 1 82 ? 4.629 -4.998 -0.837 1.00 94.94 82 LYS A C 1
ATOM 651 O O . LYS A 1 82 ? 3.525 -5.462 -1.122 1.00 94.94 82 LYS A O 1
ATOM 656 N N . ASP A 1 83 ? 5.053 -4.842 0.416 1.00 95.38 83 ASP A N 1
ATOM 657 C CA . ASP A 1 83 ? 4.285 -5.289 1.581 1.00 95.38 83 ASP A CA 1
ATOM 658 C C . ASP A 1 83 ? 2.952 -4.551 1.680 1.00 95.38 83 ASP A C 1
ATOM 660 O O . ASP A 1 83 ? 1.916 -5.145 1.980 1.00 95.38 83 ASP A O 1
ATOM 664 N N . PHE A 1 84 ? 2.967 -3.250 1.382 1.00 95.25 84 PHE A N 1
ATOM 665 C CA . PHE A 1 84 ? 1.765 -2.433 1.322 1.00 95.25 84 PHE A CA 1
ATOM 666 C C . PHE A 1 84 ? 0.751 -2.992 0.311 1.00 95.25 84 PHE A C 1
ATOM 668 O O . PHE A 1 84 ? -0.434 -3.115 0.626 1.00 95.25 84 PHE A O 1
ATOM 675 N N . LEU A 1 85 ? 1.193 -3.347 -0.899 1.00 94.69 85 LEU A N 1
ATOM 676 C CA . LEU A 1 85 ? 0.315 -3.865 -1.951 1.00 94.69 85 LEU A CA 1
ATOM 677 C C . LEU A 1 85 ? -0.199 -5.277 -1.643 1.00 94.69 85 LEU A C 1
ATOM 679 O O . LEU A 1 85 ? -1.362 -5.563 -1.928 1.00 94.69 85 LEU A O 1
ATOM 683 N N . GLU A 1 86 ? 0.622 -6.140 -1.042 1.00 94.50 86 GLU A N 1
ATOM 684 C CA . GLU A 1 86 ? 0.185 -7.474 -0.606 1.00 94.50 86 GLU A CA 1
ATOM 685 C C . GLU A 1 86 ? -0.848 -7.392 0.527 1.00 94.50 86 GLU A C 1
ATOM 687 O O . GLU A 1 86 ? -1.872 -8.075 0.491 1.00 94.50 86 GLU A O 1
ATOM 692 N N . ARG A 1 87 ? -0.669 -6.479 1.490 1.00 93.88 87 ARG A N 1
ATOM 693 C CA . ARG A 1 87 ? -1.682 -6.228 2.529 1.00 93.88 87 ARG A CA 1
ATOM 694 C C . ARG A 1 87 ? -2.972 -5.663 1.955 1.00 93.88 87 ARG A C 1
ATOM 696 O O . ARG A 1 87 ? -4.052 -6.119 2.320 1.00 93.88 87 ARG A O 1
ATOM 703 N N . LEU A 1 88 ? -2.873 -4.715 1.024 1.00 93.00 88 LEU A N 1
ATOM 704 C CA . LEU A 1 88 ? -4.042 -4.171 0.337 1.00 93.00 88 LEU A CA 1
ATOM 705 C C . LEU A 1 88 ? -4.815 -5.264 -0.413 1.00 93.00 88 LEU A C 1
ATOM 707 O O . LEU A 1 88 ? -6.041 -5.258 -0.423 1.00 93.00 88 LEU A O 1
ATOM 711 N N . LYS A 1 89 ? -4.104 -6.217 -1.020 1.00 92.62 89 LYS A N 1
ATOM 712 C CA . LYS A 1 89 ? -4.692 -7.378 -1.692 1.00 92.62 89 LYS A CA 1
ATOM 713 C C . LYS A 1 89 ? -5.380 -8.346 -0.733 1.00 92.62 89 LYS A C 1
ATOM 715 O O . LYS A 1 89 ? -6.358 -8.953 -1.134 1.00 92.62 89 LYS A O 1
ATOM 720 N N . ALA A 1 90 ? -4.918 -8.480 0.506 1.00 90.06 90 ALA A N 1
ATOM 721 C CA . ALA A 1 90 ? -5.619 -9.283 1.509 1.00 90.06 90 ALA A CA 1
ATOM 722 C C . ALA A 1 90 ? -6.945 -8.645 1.971 1.00 90.06 90 ALA A C 1
ATOM 724 O O . ALA A 1 90 ? -7.828 -9.353 2.445 1.00 90.06 90 ALA A O 1
ATOM 725 N N . ILE A 1 91 ? -7.083 -7.321 1.840 1.00 87.38 91 ILE A N 1
ATOM 726 C CA . ILE A 1 91 ? -8.295 -6.569 2.207 1.00 87.38 91 ILE A CA 1
ATOM 727 C C . ILE A 1 91 ? -9.321 -6.542 1.058 1.00 87.38 91 ILE A C 1
ATOM 729 O O . ILE A 1 91 ? -10.518 -6.446 1.319 1.00 87.38 91 ILE A O 1
ATOM 733 N N . MET A 1 92 ? -8.861 -6.595 -0.200 1.00 85.56 92 MET A N 1
ATOM 734 C CA . MET A 1 92 ? -9.679 -6.459 -1.419 1.00 85.56 92 MET A CA 1
ATOM 735 C C . MET A 1 92 ? -9.964 -7.777 -2.136 1.00 85.56 92 MET A C 1
ATOM 737 O O . MET A 1 92 ? -11.142 -7.978 -2.497 1.00 85.56 92 MET A O 1
#

Organism: Canis lupus familiaris (NCBI:txid9615)